Protein AF-A0AAE3EED0-F1 (afdb_monomer_lite)

Radius of gyration: 20.79 Å; chains: 1; bounding box: 39×25×58 Å

Foldseek 3Di:
DDPPPDQDPVLVVLLVVCVVVVDQLVVSCVVSVHDSVNSVCSCVVPDDDDQDDDVVAGRDQFPCLVPQPDAPPQDPCPPPPRSDHCSRDNCVCPRPPNGDGDDDD

Secondary structure (DSSP, 8-state):
-----SPPHHHHHHHHHHHTT---HHHHHHHHTS-HHHHHHHHHHT------PSTT-----BTTTTT---BSSS-TT-SS---SBGGG-TTHHHH-TT--BPPP-

Sequence (105 aa):
MNKNKHLTLDDRYQIQQVLEQRPSFWEIAKRINKDNTTIAKEIKGHLIFEKKGAPYRPFNDCRHRTYCPHTRDLCGSCSRKCGQRCSFCANCSSKCRDYLREECH

Structure (mmCIF, N/CA/C/O backbone):
data_AF-A0AAE3EED0-F1
#
_entry.id   AF-A0AAE3EED0-F1
#
loop_
_atom_site.group_PDB
_atom_site.id
_atom_site.type_symbol
_atom_site.label_atom_id
_atom_site.label_alt_id
_atom_site.label_comp_id
_atom_site.label_asym_id
_atom_site.label_entity_id
_atom_site.label_seq_id
_atom_site.pdbx_PDB_ins_code
_atom_site.Cartn_x
_atom_site.Cartn_y
_atom_site.Cartn_z
_atom_site.occupancy
_atom_site.B_iso_or_equiv
_atom_site.auth_seq_id
_atom_site.auth_comp_id
_atom_site.auth_asym_id
_atom_site.auth_atom_id
_atom_site.pdbx_PDB_model_num
ATOM 1 N N . MET A 1 1 ? -17.747 6.829 29.891 1.00 51.97 1 MET A N 1
ATOM 2 C CA . MET A 1 1 ? -16.637 6.393 29.011 1.00 51.97 1 MET A CA 1
ATOM 3 C C . MET A 1 1 ? -16.650 4.880 28.930 1.00 51.97 1 MET A C 1
ATOM 5 O O . MET A 1 1 ? -16.511 4.228 29.959 1.00 51.97 1 MET A O 1
ATOM 9 N N . ASN A 1 2 ? -16.910 4.334 27.743 1.00 54.66 2 ASN A N 1
ATOM 10 C CA . ASN A 1 2 ? -17.020 2.893 27.547 1.00 54.66 2 ASN A CA 1
ATOM 11 C C . ASN A 1 2 ? -15.620 2.264 27.687 1.00 54.66 2 ASN A C 1
ATOM 13 O O . ASN A 1 2 ? -14.695 2.660 26.983 1.00 54.66 2 ASN A O 1
ATOM 17 N N . LYS A 1 3 ? -15.439 1.342 28.641 1.00 58.75 3 LYS A N 1
ATOM 18 C CA . LYS A 1 3 ? -14.127 0.800 29.060 1.00 58.75 3 LYS A CA 1
ATOM 19 C C . LYS A 1 3 ? -13.587 -0.300 28.131 1.00 58.75 3 LYS A C 1
ATOM 21 O O . LYS A 1 3 ? -12.620 -0.979 28.472 1.00 58.75 3 LYS A O 1
ATOM 26 N N . ASN A 1 4 ? -14.196 -0.493 26.963 1.00 64.19 4 ASN A N 1
ATOM 27 C CA . ASN A 1 4 ? -13.817 -1.555 26.039 1.00 64.19 4 ASN A CA 1
ATOM 28 C C . ASN A 1 4 ? -12.534 -1.180 25.292 1.00 64.19 4 ASN A C 1
ATOM 30 O O . ASN A 1 4 ? -12.570 -0.471 24.284 1.00 64.19 4 ASN A O 1
ATOM 34 N N . LYS A 1 5 ? -11.402 -1.688 25.802 1.00 74.75 5 LYS A N 1
ATOM 35 C CA . LYS A 1 5 ? -10.058 -1.528 25.219 1.00 74.75 5 LYS A CA 1
ATOM 36 C C . LYS A 1 5 ? -9.931 -2.103 23.805 1.00 74.75 5 LYS A C 1
ATOM 38 O O . LYS A 1 5 ? -9.072 -1.659 23.054 1.00 74.75 5 LYS A O 1
ATOM 43 N N . HIS A 1 6 ? -10.762 -3.079 23.450 1.00 87.88 6 HIS A N 1
ATOM 44 C CA . HIS A 1 6 ? -10.683 -3.788 22.174 1.00 87.88 6 HIS A CA 1
ATOM 45 C C . HIS A 1 6 ? -11.766 -3.326 21.198 1.00 87.88 6 HIS A C 1
ATOM 47 O O . HIS A 1 6 ? -12.824 -2.845 21.615 1.00 87.88 6 HIS A O 1
ATOM 53 N N . LEU A 1 7 ? -11.483 -3.461 19.902 1.00 93.50 7 LEU A N 1
ATOM 54 C CA . LEU A 1 7 ? -12.492 -3.348 18.854 1.00 93.50 7 LEU A CA 1
ATOM 55 C C . LEU A 1 7 ? -13.395 -4.580 18.896 1.00 93.50 7 LEU A C 1
ATOM 57 O O . LEU A 1 7 ? -12.912 -5.716 18.952 1.00 93.50 7 LEU A O 1
ATOM 61 N N . THR A 1 8 ? -14.699 -4.344 18.884 1.00 94.25 8 THR A N 1
ATOM 62 C CA . THR A 1 8 ? -15.695 -5.397 18.693 1.00 94.25 8 THR A CA 1
ATOM 63 C C . THR A 1 8 ? -15.772 -5.790 17.214 1.00 94.25 8 THR A C 1
ATOM 65 O O . THR A 1 8 ? -15.168 -5.148 16.355 1.00 94.25 8 THR A O 1
ATOM 68 N N . LEU A 1 9 ? -16.491 -6.868 16.894 1.00 94.81 9 LEU A N 1
ATOM 69 C CA . LEU A 1 9 ? -16.770 -7.208 15.494 1.00 94.81 9 LEU A CA 1
ATOM 70 C C . LEU A 1 9 ? -17.600 -6.117 14.806 1.00 94.81 9 LEU A C 1
ATOM 72 O O . LEU A 1 9 ? -17.302 -5.765 13.671 1.00 94.81 9 LEU A O 1
ATOM 76 N N . ASP A 1 10 ? -18.576 -5.542 15.512 1.00 94.88 10 ASP A N 1
ATOM 77 C CA . ASP A 1 10 ? -19.401 -4.446 14.998 1.00 94.88 10 ASP A CA 1
ATOM 78 C C . ASP A 1 10 ? -18.559 -3.199 14.688 1.00 94.88 10 ASP A C 1
ATOM 80 O O . ASP A 1 10 ? -18.663 -2.644 13.596 1.00 94.88 10 ASP A O 1
ATOM 84 N N . ASP A 1 11 ? -17.620 -2.845 15.577 1.00 95.00 11 ASP A N 1
ATOM 85 C CA . ASP A 1 11 ? -16.675 -1.747 15.331 1.00 95.00 11 ASP A CA 1
ATOM 86 C C . ASP A 1 11 ? -15.912 -1.971 14.012 1.00 95.00 11 ASP A C 1
ATOM 88 O O . ASP A 1 11 ? -15.751 -1.047 13.217 1.00 95.00 11 ASP A O 1
ATOM 92 N N . ARG A 1 12 ? -15.455 -3.203 13.747 1.00 95.81 12 ARG A N 1
ATOM 93 C CA . ARG A 1 12 ? -14.717 -3.541 12.516 1.00 95.81 12 ARG A CA 1
ATOM 94 C C . ARG A 1 12 ? -15.583 -3.438 11.267 1.00 95.81 12 ARG A C 1
ATOM 96 O O . ARG A 1 12 ? -15.126 -2.884 10.267 1.00 95.81 12 ARG A O 1
ATOM 103 N N . TYR A 1 13 ? -16.825 -3.917 11.328 1.00 96.12 13 TYR A N 1
ATOM 104 C CA . TYR A 1 13 ? -17.776 -3.762 10.226 1.00 96.12 13 TYR A CA 1
ATOM 105 C C . TYR A 1 13 ? -18.047 -2.285 9.927 1.00 96.12 13 TYR A C 1
ATOM 107 O O . TYR A 1 13 ? -18.019 -1.880 8.764 1.00 96.12 13 TYR A O 1
ATOM 115 N N . GLN A 1 14 ? -18.211 -1.455 10.960 1.00 95.94 14 GLN A N 1
ATOM 116 C CA . GLN A 1 14 ? -18.380 -0.015 10.780 1.00 95.94 14 GLN A CA 1
ATOM 117 C C . GLN A 1 14 ? -17.142 0.647 10.157 1.00 95.94 14 GLN A C 1
ATOM 119 O O . GLN A 1 14 ? -17.295 1.469 9.252 1.00 95.94 14 GLN A O 1
ATOM 124 N N . ILE A 1 15 ? -15.918 0.277 10.576 1.00 96.38 15 ILE A N 1
ATOM 125 C CA . ILE A 1 15 ? -14.681 0.756 9.924 1.00 96.38 15 ILE A CA 1
ATOM 126 C C . ILE A 1 15 ? -14.730 0.432 8.428 1.00 96.38 15 ILE A C 1
ATOM 128 O O . ILE A 1 15 ? -14.521 1.325 7.609 1.00 96.38 15 ILE A O 1
ATOM 132 N N . GLN A 1 16 ? -15.040 -0.819 8.071 1.00 94.94 16 GLN A N 1
ATOM 133 C CA . GLN A 1 16 ? -15.082 -1.269 6.680 1.00 94.94 16 GLN A CA 1
ATOM 134 C C . GLN A 1 16 ? -16.072 -0.458 5.835 1.00 94.94 16 GLN A C 1
ATOM 136 O O . GLN A 1 16 ? -15.696 0.039 4.777 1.00 94.94 16 GLN A O 1
ATOM 141 N N . GLN A 1 17 ? -17.310 -0.282 6.305 1.00 94.88 17 GLN A N 1
ATOM 142 C CA . GLN A 1 17 ? -18.336 0.463 5.565 1.00 94.88 17 GLN A CA 1
ATOM 143 C C . GLN A 1 17 ? -17.962 1.934 5.374 1.00 94.88 17 GLN A C 1
ATOM 145 O O . GLN A 1 17 ? -18.167 2.521 4.313 1.00 94.88 17 GLN A O 1
ATOM 150 N N . VAL A 1 18 ? -17.401 2.554 6.412 1.00 94.81 18 VAL A N 1
ATOM 151 C CA . VAL A 1 18 ? -17.076 3.979 6.390 1.00 94.81 18 VAL A CA 1
ATOM 152 C C . VAL A 1 18 ? -15.884 4.276 5.469 1.00 94.81 18 VAL A C 1
ATOM 154 O O . VAL A 1 18 ? -15.829 5.360 4.888 1.00 94.81 18 VAL A O 1
ATOM 157 N N . LEU A 1 19 ? -14.962 3.326 5.271 1.00 94.94 19 LEU A N 1
ATOM 158 C CA . LEU A 1 19 ? -13.804 3.498 4.384 1.00 94.94 19 LEU A CA 1
ATOM 159 C C . LEU A 1 19 ? -14.177 3.776 2.921 1.00 94.94 19 LEU A C 1
ATOM 161 O O . LEU A 1 19 ? -13.428 4.474 2.235 1.00 94.94 19 LEU A O 1
ATOM 165 N N . GLU A 1 20 ? -15.339 3.313 2.453 1.0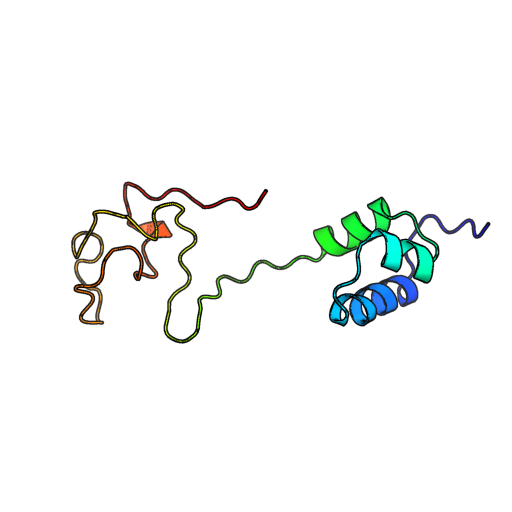0 91.62 20 GLU A N 1
ATOM 166 C CA . GLU A 1 20 ? -15.827 3.587 1.092 1.00 91.62 20 GLU A CA 1
ATOM 167 C C . GLU A 1 20 ? -16.001 5.092 0.824 1.00 91.62 20 GLU A C 1
ATOM 169 O O . GLU A 1 20 ? -15.816 5.560 -0.299 1.00 91.62 20 GLU A O 1
ATOM 174 N N . GLN A 1 21 ? -16.273 5.874 1.873 1.00 94.38 21 GLN A N 1
ATOM 175 C CA . GLN A 1 21 ? -16.476 7.325 1.805 1.00 94.38 21 GLN A CA 1
ATOM 176 C C . GLN A 1 21 ? -15.157 8.119 1.820 1.00 94.38 21 GLN A C 1
ATOM 178 O O . GLN A 1 21 ? -15.183 9.347 1.786 1.00 94.38 21 GLN A O 1
ATOM 183 N N . ARG A 1 22 ? -14.002 7.438 1.898 1.00 93.12 22 ARG A N 1
ATOM 184 C CA . ARG A 1 22 ? -12.657 8.031 2.042 1.00 93.12 22 ARG A CA 1
ATOM 185 C C . ARG A 1 22 ? -12.492 9.062 3.184 1.00 93.12 22 ARG A C 1
ATOM 187 O O . ARG A 1 22 ? -11.853 10.093 2.963 1.00 93.12 22 ARG A O 1
ATOM 194 N N . PRO A 1 23 ? -13.017 8.826 4.398 1.00 95.12 23 PRO A N 1
ATOM 195 C CA . PRO A 1 23 ? -12.828 9.752 5.507 1.00 95.12 23 PRO A CA 1
ATOM 196 C C . PRO A 1 23 ? -11.420 9.651 6.101 1.00 95.12 23 PRO A C 1
ATOM 198 O O . PRO A 1 23 ? -10.700 8.665 5.925 1.00 95.12 23 PRO A O 1
ATOM 201 N N . SER A 1 24 ? -11.045 10.664 6.873 1.00 95.19 24 SER A N 1
ATOM 202 C CA . SER A 1 24 ? -9.840 10.631 7.699 1.00 95.19 24 SER A CA 1
ATOM 203 C C . SER A 1 24 ? -9.976 9.627 8.853 1.00 95.19 24 SER A C 1
ATOM 205 O O . SER A 1 24 ? -11.069 9.367 9.362 1.00 95.19 24 SER A O 1
ATOM 207 N N . PHE A 1 25 ? -8.850 9.106 9.356 1.00 93.94 25 PHE A N 1
ATOM 208 C CA . PHE A 1 25 ? -8.865 8.218 10.529 1.00 93.94 25 PHE A CA 1
ATOM 209 C C . PHE A 1 25 ? -9.484 8.878 11.765 1.00 93.94 25 PHE A C 1
ATOM 211 O O . PHE A 1 25 ? -10.093 8.192 12.583 1.00 93.94 25 PHE A O 1
ATOM 218 N N . TRP A 1 26 ? -9.361 10.202 11.890 1.00 95.12 26 TRP A N 1
ATOM 219 C CA . TRP A 1 26 ? -9.977 10.962 12.974 1.00 95.12 26 TRP A CA 1
ATOM 220 C C . TRP A 1 26 ? -11.509 10.951 12.891 1.00 95.12 26 TRP A C 1
ATOM 222 O O . TRP A 1 26 ? -12.183 10.752 13.900 1.00 95.12 26 TRP A O 1
ATOM 232 N N . GLU A 1 27 ? -12.074 11.100 11.693 1.00 96.06 27 GLU A N 1
ATOM 233 C CA . GLU A 1 27 ? -13.527 11.042 11.501 1.00 96.06 27 GLU A CA 1
ATOM 234 C C . GLU A 1 27 ? -14.082 9.647 11.804 1.00 96.06 27 GLU A C 1
ATOM 236 O O . GLU A 1 27 ? -15.109 9.533 12.475 1.00 96.06 27 GLU A O 1
ATOM 241 N N . ILE A 1 28 ? -13.384 8.587 11.381 1.00 95.88 28 ILE A N 1
ATOM 242 C CA . ILE A 1 28 ? -13.755 7.198 11.707 1.00 95.88 28 ILE A CA 1
ATOM 243 C C . ILE A 1 28 ? -13.711 6.982 13.225 1.00 95.88 28 ILE A C 1
ATOM 245 O O . ILE A 1 28 ? -14.664 6.475 13.816 1.00 95.88 28 ILE A O 1
ATOM 249 N N . ALA A 1 29 ? -12.630 7.425 13.867 1.00 94.75 29 ALA A N 1
ATOM 250 C CA . ALA A 1 29 ? -12.437 7.345 15.311 1.00 94.75 29 ALA A CA 1
ATOM 251 C C . ALA A 1 29 ? -13.572 8.024 16.091 1.00 94.75 29 ALA A C 1
ATOM 253 O O . ALA A 1 29 ? -14.083 7.454 17.057 1.00 94.75 29 ALA A O 1
ATOM 254 N N . LYS A 1 30 ? -14.024 9.200 15.634 1.00 94.50 30 LYS A N 1
ATOM 255 C CA . LYS A 1 30 ? -15.150 9.925 16.235 1.00 94.50 30 LYS A CA 1
ATOM 256 C C . LYS A 1 30 ? -16.477 9.173 16.091 1.00 94.50 30 LYS A C 1
ATOM 258 O O . LYS A 1 30 ? -17.250 9.159 17.044 1.00 94.50 30 LYS A O 1
ATOM 263 N N . ARG A 1 31 ? -16.740 8.547 14.936 1.00 92.38 31 ARG A N 1
ATOM 264 C CA . ARG A 1 31 ? -17.977 7.775 14.691 1.00 92.38 31 ARG A CA 1
ATOM 265 C C . ARG A 1 31 ? -18.062 6.527 15.575 1.00 92.38 31 ARG A C 1
ATOM 267 O O . ARG A 1 31 ? -19.100 6.277 16.171 1.00 92.38 31 ARG A O 1
ATOM 274 N N . ILE A 1 32 ? -16.957 5.792 15.693 1.00 92.12 32 ILE A N 1
ATOM 275 C CA . ILE A 1 32 ? -16.887 4.501 16.406 1.00 92.12 32 ILE A CA 1
ATOM 276 C C . ILE A 1 32 ? -16.537 4.697 17.894 1.00 92.12 32 ILE A C 1
ATOM 278 O O . ILE A 1 32 ? -16.601 3.772 18.700 1.00 92.12 32 ILE A O 1
ATOM 282 N N . ASN A 1 33 ? -16.197 5.929 18.287 1.00 92.00 33 ASN A N 1
ATOM 283 C CA . ASN A 1 33 ? -15.780 6.301 19.637 1.00 92.00 33 ASN A CA 1
ATOM 284 C C . ASN A 1 33 ? -14.569 5.479 20.124 1.00 92.00 33 ASN A C 1
ATOM 286 O O . ASN A 1 33 ? -14.567 4.883 21.207 1.00 92.00 33 ASN A O 1
ATOM 290 N N . LYS A 1 34 ? -13.532 5.429 19.281 1.00 92.81 34 LYS A N 1
ATOM 291 C CA . LYS A 1 34 ? -12.251 4.745 19.525 1.00 92.81 34 LY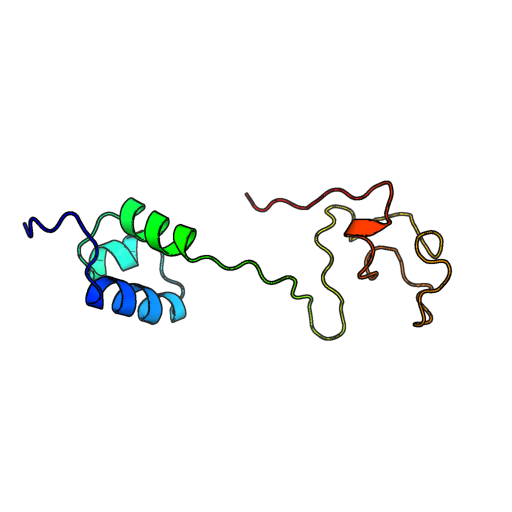S A CA 1
ATOM 292 C C . LYS A 1 34 ? -11.089 5.685 19.237 1.00 92.81 34 LYS A C 1
ATOM 294 O O . LYS A 1 34 ? -11.258 6.705 18.583 1.00 92.81 34 LYS A O 1
ATOM 299 N N . ASP A 1 35 ? -9.899 5.337 19.715 1.00 93.00 35 ASP A N 1
ATOM 300 C CA . ASP A 1 35 ? -8.696 6.118 19.433 1.00 93.00 35 ASP A CA 1
ATOM 301 C C . ASP A 1 35 ? -8.276 5.991 17.957 1.00 93.00 35 ASP A C 1
ATOM 303 O O . ASP A 1 35 ? -8.283 4.895 17.389 1.00 93.00 35 ASP A O 1
ATOM 307 N N . ASN A 1 36 ? -7.866 7.100 17.334 1.00 94.56 36 ASN A N 1
ATOM 308 C CA . ASN A 1 36 ? -7.484 7.113 15.918 1.00 94.56 36 ASN A CA 1
ATOM 309 C C . ASN A 1 36 ? -6.280 6.205 15.614 1.00 94.56 36 ASN A C 1
ATOM 311 O O . ASN A 1 36 ? -6.222 5.627 14.529 1.00 94.56 36 ASN A O 1
ATOM 315 N N . THR A 1 37 ? -5.369 5.990 16.570 1.00 94.75 37 THR A N 1
ATOM 316 C CA . THR A 1 37 ? -4.240 5.069 16.389 1.00 94.75 37 THR A CA 1
ATOM 317 C C . THR A 1 37 ? -4.701 3.617 16.414 1.00 94.75 37 THR A C 1
ATOM 319 O O . THR A 1 37 ? -4.109 2.779 15.738 1.00 94.75 37 THR A O 1
ATOM 322 N N . THR A 1 38 ? -5.784 3.309 17.135 1.00 94.81 38 THR A N 1
ATOM 323 C CA . THR A 1 38 ? -6.404 1.975 17.134 1.00 94.81 38 THR A CA 1
ATOM 324 C C . THR A 1 38 ? -7.076 1.703 15.794 1.00 94.81 38 THR A C 1
ATOM 326 O O . THR A 1 38 ? -6.838 0.651 15.207 1.00 94.81 38 THR A O 1
ATOM 329 N N . ILE A 1 39 ? -7.823 2.677 15.263 1.00 95.56 39 ILE A N 1
ATOM 330 C CA . ILE A 1 39 ? -8.393 2.601 13.910 1.00 95.56 39 ILE A CA 1
ATOM 331 C C . ILE A 1 39 ? -7.282 2.429 12.864 1.00 95.56 39 ILE A C 1
ATOM 333 O O . ILE A 1 39 ? -7.353 1.537 12.024 1.00 95.56 39 ILE A O 1
ATOM 337 N N . ALA A 1 40 ? -6.214 3.228 12.946 1.00 95.50 40 ALA A N 1
ATOM 338 C CA . ALA A 1 40 ? -5.093 3.134 12.017 1.00 95.50 40 ALA A CA 1
ATOM 339 C C . ALA A 1 40 ? -4.396 1.766 12.080 1.00 95.50 40 ALA A C 1
ATOM 341 O O . ALA A 1 40 ? -4.040 1.226 11.036 1.00 95.50 40 ALA A O 1
ATOM 342 N N . LYS A 1 41 ? -4.204 1.194 13.277 1.00 95.25 41 LYS A N 1
ATOM 343 C CA . LYS A 1 41 ? -3.631 -0.151 13.452 1.00 95.25 41 LYS A CA 1
ATOM 344 C C . LYS A 1 41 ? -4.533 -1.236 12.874 1.00 95.25 41 LYS A C 1
ATOM 346 O O . LYS A 1 41 ? -4.016 -2.129 12.216 1.00 95.25 41 LYS A O 1
ATOM 351 N N . GLU A 1 42 ? -5.845 -1.143 13.080 1.00 95.94 42 GLU A N 1
ATOM 352 C CA . GLU A 1 42 ? -6.807 -2.093 12.514 1.00 95.94 42 GLU A CA 1
ATOM 353 C C . GLU A 1 42 ? -6.757 -2.075 10.984 1.00 95.94 42 GLU A C 1
ATOM 355 O O . GLU A 1 42 ? -6.575 -3.119 10.363 1.00 95.94 42 GLU A O 1
ATOM 360 N N . ILE A 1 43 ? -6.832 -0.884 10.381 1.00 95.38 43 ILE A N 1
ATOM 361 C CA . ILE A 1 43 ? -6.780 -0.720 8.924 1.00 95.38 43 ILE A CA 1
ATOM 362 C C . ILE A 1 43 ? -5.441 -1.233 8.384 1.00 95.38 43 ILE A C 1
ATOM 364 O O . ILE A 1 43 ? -5.422 -2.064 7.480 1.00 95.38 43 ILE A O 1
ATOM 368 N N . LYS A 1 44 ? -4.315 -0.791 8.965 1.00 93.69 44 LYS A N 1
ATOM 369 C CA . LYS A 1 44 ? -2.959 -1.212 8.564 1.00 93.69 44 LYS A CA 1
ATOM 370 C C . LYS A 1 44 ? -2.719 -2.708 8.736 1.00 93.69 44 LYS A C 1
ATOM 372 O O . LYS A 1 44 ? -2.027 -3.289 7.909 1.00 93.69 44 LYS A O 1
ATOM 377 N N . GLY A 1 45 ? -3.295 -3.327 9.763 1.00 94.94 45 GLY A N 1
ATOM 378 C CA . GLY A 1 45 ? -3.201 -4.768 9.999 1.00 94.94 45 GLY A CA 1
ATOM 379 C C . GLY A 1 45 ? -3.939 -5.614 8.959 1.00 94.94 45 GLY A C 1
ATOM 380 O O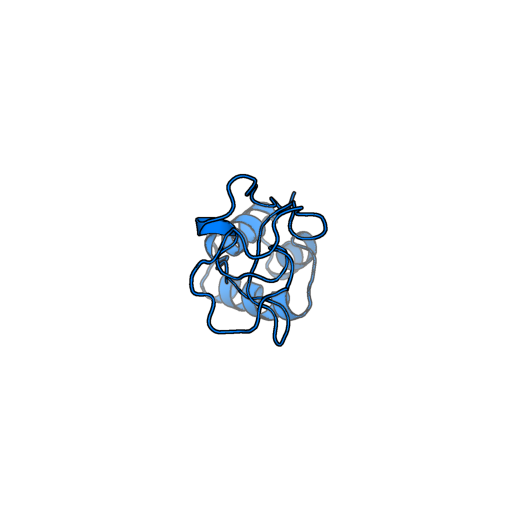 . GLY A 1 45 ? -3.567 -6.764 8.755 1.00 94.94 45 GLY A O 1
ATOM 381 N N . HIS A 1 46 ? -4.934 -5.040 8.276 1.00 94.19 46 HIS A N 1
ATOM 382 C CA . HIS A 1 46 ? -5.742 -5.715 7.253 1.00 94.19 46 HIS A CA 1
ATOM 383 C C . HIS A 1 46 ? -5.488 -5.189 5.830 1.00 94.19 46 HIS A C 1
ATOM 385 O O . HIS A 1 46 ? -6.209 -5.544 4.898 1.00 94.19 46 HIS A O 1
ATOM 391 N N . LEU A 1 47 ? -4.472 -4.342 5.634 1.00 91.56 47 LEU A N 1
ATOM 392 C CA . LEU A 1 47 ? -4.093 -3.840 4.314 1.00 91.56 47 LEU A CA 1
ATOM 393 C C . LEU A 1 47 ? -3.508 -4.976 3.461 1.00 91.56 47 LEU A C 1
ATOM 395 O O . LEU A 1 47 ? -2.511 -5.597 3.828 1.00 91.56 47 LEU A O 1
ATOM 399 N N . ILE A 1 48 ? -4.102 -5.208 2.290 1.00 90.75 48 ILE A N 1
ATOM 400 C CA . ILE A 1 48 ? -3.615 -6.169 1.296 1.00 90.75 48 ILE A CA 1
ATOM 401 C C . ILE A 1 48 ? -3.008 -5.395 0.127 1.00 90.75 48 ILE A C 1
ATOM 403 O O . ILE A 1 48 ? -3.662 -4.555 -0.489 1.00 90.75 48 ILE A O 1
ATOM 407 N N . PHE A 1 49 ? -1.747 -5.688 -0.192 1.00 86.88 49 PHE A N 1
ATOM 408 C CA . PHE A 1 49 ? -1.066 -5.101 -1.342 1.00 86.88 49 PHE A CA 1
ATOM 409 C C . PHE A 1 49 ? -1.320 -5.936 -2.595 1.00 86.88 49 PHE A C 1
ATOM 411 O O . PHE A 1 49 ? -0.801 -7.044 -2.733 1.00 86.88 49 PHE A O 1
ATOM 418 N N . GLU A 1 50 ? -2.069 -5.380 -3.543 1.00 89.44 50 GLU A N 1
ATOM 419 C CA . GLU A 1 50 ? -2.265 -5.991 -4.856 1.00 89.44 50 GLU A CA 1
ATOM 420 C C . GLU A 1 50 ? -1.270 -5.439 -5.881 1.00 89.44 50 GLU A C 1
ATOM 422 O O . GLU A 1 50 ? -1.145 -4.228 -6.073 1.00 89.44 50 GLU A O 1
ATOM 427 N N . LYS A 1 51 ? -0.592 -6.332 -6.613 1.00 88.88 51 LYS A N 1
ATOM 428 C CA . LYS A 1 51 ? 0.281 -5.962 -7.741 1.00 88.88 51 LYS A CA 1
ATOM 429 C C . LYS A 1 51 ? -0.552 -5.641 -8.986 1.00 88.88 51 LYS A C 1
ATOM 431 O O . LYS A 1 51 ? -0.519 -6.375 -9.974 1.00 88.88 51 LYS A O 1
ATOM 436 N N . LYS A 1 52 ? -1.325 -4.554 -8.931 1.00 88.19 52 LYS A N 1
ATOM 437 C CA . LYS A 1 52 ? -2.244 -4.135 -9.998 1.00 88.19 52 LYS A CA 1
ATOM 438 C C . LYS A 1 52 ? -1.699 -2.937 -10.774 1.00 88.19 52 LYS A C 1
ATOM 440 O O . LYS A 1 52 ? -1.349 -1.914 -10.195 1.00 88.19 52 LYS A O 1
ATOM 445 N N . GLY A 1 53 ? -1.622 -3.072 -12.096 1.00 85.62 53 GLY A N 1
ATOM 446 C CA . GLY A 1 53 ? -1.309 -1.969 -13.007 1.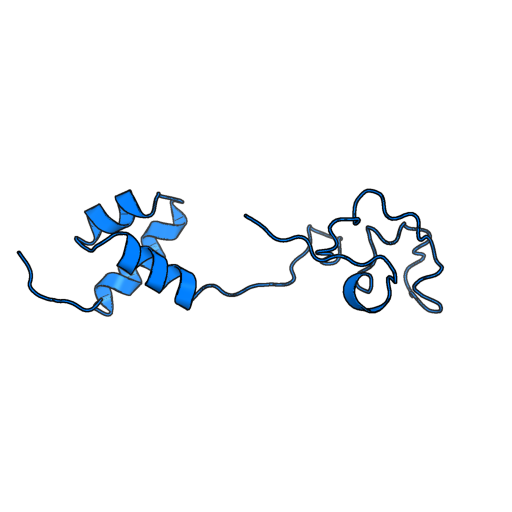00 85.62 53 GLY A CA 1
ATOM 447 C C . GLY A 1 53 ? -2.566 -1.246 -13.503 1.00 85.62 53 GLY A C 1
ATOM 448 O O . GLY A 1 53 ? -3.691 -1.706 -13.299 1.00 85.62 53 GLY A O 1
ATOM 449 N N . ALA A 1 54 ? -2.371 -0.120 -14.194 1.00 85.50 54 ALA A N 1
ATOM 450 C CA . ALA A 1 54 ? -3.440 0.536 -14.948 1.00 85.50 54 ALA A CA 1
ATOM 451 C C . ALA A 1 54 ? -3.991 -0.400 -16.050 1.00 85.50 54 ALA A C 1
ATOM 453 O O . ALA A 1 54 ? -3.291 -1.330 -16.461 1.00 85.50 54 ALA A O 1
ATOM 454 N N . PRO A 1 55 ? -5.208 -0.166 -16.579 1.00 85.50 55 PRO A N 1
ATOM 455 C CA . PRO A 1 55 ? -5.736 -0.951 -17.693 1.00 85.50 55 PRO A CA 1
ATOM 456 C C . PRO A 1 55 ? -4.709 -1.103 -18.824 1.00 85.50 55 PRO A C 1
ATOM 458 O O . PRO A 1 55 ? -4.077 -0.131 -19.241 1.00 85.50 55 PRO A O 1
ATOM 461 N N . TYR A 1 56 ? -4.519 -2.340 -19.293 1.00 80.69 56 TYR A N 1
ATOM 462 C CA . TYR A 1 56 ? -3.546 -2.712 -20.333 1.00 80.69 56 TYR A CA 1
ATOM 463 C C . TYR A 1 56 ? -2.064 -2.466 -19.989 1.00 80.69 56 TYR A C 1
ATOM 465 O O . TYR A 1 56 ? -1.197 -2.619 -20.854 1.00 80.69 56 TYR A O 1
ATOM 473 N N . ARG A 1 57 ? -1.737 -2.122 -18.738 1.00 80.94 57 ARG A N 1
ATOM 474 C CA . ARG A 1 57 ? -0.365 -1.940 -18.251 1.00 80.94 57 ARG A CA 1
ATOM 475 C C . ARG A 1 57 ? -0.047 -2.984 -17.179 1.00 80.94 57 ARG A C 1
ATOM 477 O O . ARG A 1 57 ? -0.855 -3.193 -16.276 1.00 80.94 57 ARG A O 1
ATOM 484 N N . PRO A 1 58 ? 1.123 -3.641 -17.242 1.00 84.38 58 PRO A N 1
ATOM 485 C CA . PRO A 1 58 ? 1.542 -4.493 -16.144 1.00 84.38 58 PRO A CA 1
ATOM 486 C C . PRO A 1 58 ? 1.864 -3.651 -14.907 1.00 84.38 58 PRO A C 1
ATOM 488 O O . PRO A 1 58 ? 2.215 -2.474 -15.016 1.00 84.38 58 PRO A O 1
ATOM 491 N N . PHE A 1 59 ? 1.775 -4.272 -13.734 1.00 88.88 59 PHE A N 1
ATOM 492 C CA . PHE A 1 59 ? 2.313 -3.689 -12.513 1.00 88.88 59 PHE A CA 1
ATOM 493 C C . PHE A 1 59 ? 3.825 -3.479 -12.656 1.00 88.88 59 PHE A C 1
ATOM 495 O O . PHE A 1 59 ? 4.543 -4.371 -13.111 1.00 88.88 59 PHE A O 1
ATOM 502 N N . ASN A 1 60 ? 4.289 -2.291 -12.279 1.00 88.50 60 ASN A N 1
ATOM 503 C CA . ASN A 1 60 ? 5.698 -1.932 -12.247 1.00 88.50 60 ASN A CA 1
ATOM 504 C C . ASN A 1 60 ? 5.903 -0.886 -11.147 1.00 88.50 60 ASN A C 1
ATOM 506 O O . ASN A 1 60 ? 5.595 0.289 -11.344 1.00 88.50 60 ASN A O 1
ATOM 510 N N . ASP A 1 61 ? 6.406 -1.327 -9.999 1.00 91.06 61 ASP A N 1
ATOM 511 C CA . ASP A 1 61 ? 6.732 -0.509 -8.828 1.00 91.06 61 ASP A CA 1
ATOM 512 C C . ASP A 1 61 ? 8.161 0.036 -8.858 1.00 91.06 61 ASP A C 1
ATOM 514 O O . ASP A 1 61 ? 8.678 0.485 -7.842 1.00 91.06 61 ASP A O 1
ATOM 518 N N . CYS A 1 62 ? 8.825 0.027 -10.014 1.00 89.94 62 CYS A N 1
ATOM 519 C CA . CYS A 1 62 ? 10.128 0.659 -10.135 1.00 89.94 62 CYS A CA 1
ATOM 520 C C . CYS A 1 62 ? 10.000 2.190 -10.038 1.00 89.94 62 CYS A C 1
ATOM 522 O O . CYS A 1 62 ? 9.248 2.822 -10.786 1.00 89.94 62 CYS A O 1
ATOM 524 N N . ARG A 1 63 ? 10.795 2.817 -9.172 1.00 91.12 63 ARG A N 1
ATOM 525 C CA . ARG A 1 63 ? 10.972 4.271 -9.065 1.00 91.12 63 ARG A CA 1
ATOM 526 C C . ARG A 1 63 ? 11.457 4.879 -10.380 1.00 91.12 63 ARG A C 1
ATOM 528 O O . ARG A 1 63 ? 11.043 5.966 -10.758 1.00 91.12 63 ARG A O 1
ATOM 535 N N . HIS A 1 64 ? 12.276 4.139 -11.126 1.00 89.06 64 HIS A N 1
ATOM 536 C CA . HIS A 1 64 ? 12.812 4.560 -12.422 1.00 89.06 64 HIS A CA 1
ATOM 537 C C . HIS A 1 64 ? 11.862 4.261 -13.587 1.00 89.06 64 HIS A C 1
ATOM 539 O O . HIS A 1 64 ? 12.226 4.456 -14.745 1.00 89.06 64 HIS A O 1
ATOM 545 N N . ARG A 1 65 ? 10.637 3.775 -13.327 1.00 86.94 65 ARG A N 1
ATOM 546 C CA . ARG A 1 65 ? 9.725 3.312 -14.382 1.00 86.94 65 ARG A CA 1
ATOM 547 C C . ARG A 1 65 ? 9.403 4.365 -15.436 1.00 86.94 65 ARG A C 1
ATOM 549 O O . ARG A 1 65 ? 8.956 3.975 -16.489 1.00 86.94 65 ARG A O 1
ATOM 556 N N . THR A 1 66 ? 9.575 5.664 -15.227 1.00 85.31 66 THR A N 1
ATOM 557 C CA . THR A 1 66 ? 9.279 6.671 -16.269 1.00 85.31 66 THR A CA 1
ATOM 558 C C . THR A 1 66 ? 10.484 6.999 -17.155 1.00 85.31 66 THR A C 1
ATOM 560 O O . THR A 1 66 ? 10.299 7.352 -18.321 1.00 85.31 66 THR A O 1
ATOM 563 N N . TYR A 1 67 ? 11.704 6.826 -16.640 1.00 85.69 67 TYR A N 1
ATOM 564 C 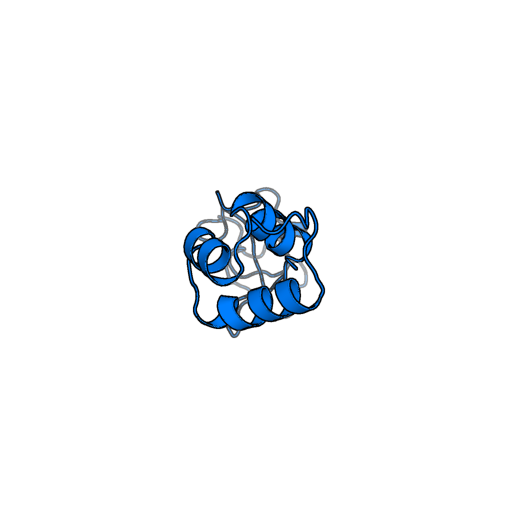CA . TYR A 1 67 ? 12.958 7.247 -17.279 1.00 85.69 67 TYR A CA 1
ATOM 565 C C . TYR A 1 67 ? 14.016 6.139 -17.383 1.00 85.69 67 TYR A C 1
ATOM 567 O O . TYR A 1 67 ? 15.167 6.417 -17.705 1.00 85.69 67 TYR A O 1
ATOM 575 N N . CYS A 1 68 ? 13.649 4.882 -17.122 1.00 83.81 68 CYS A N 1
ATOM 576 C CA . CYS A 1 68 ? 14.576 3.760 -17.214 1.00 83.81 68 CYS A CA 1
ATOM 577 C C . CYS A 1 68 ? 15.195 3.686 -18.628 1.00 83.81 68 CYS A C 1
ATOM 579 O O . CYS A 1 68 ? 14.437 3.616 -19.605 1.00 83.81 68 CYS A O 1
ATOM 581 N N . PRO A 1 69 ? 16.539 3.687 -18.747 1.00 79.94 69 PRO A N 1
ATOM 582 C CA . PRO A 1 69 ? 17.226 3.727 -20.040 1.00 79.94 69 PRO A CA 1
ATOM 583 C C . PRO A 1 69 ? 17.148 2.390 -20.793 1.00 79.94 69 PRO A C 1
ATOM 585 O O . PRO A 1 69 ? 17.337 2.346 -22.008 1.00 79.94 69 PRO A O 1
ATOM 588 N N . HIS A 1 70 ? 16.836 1.304 -20.081 1.00 80.31 70 HIS A N 1
ATOM 589 C CA . HIS A 1 70 ? 16.807 -0.058 -20.609 1.00 80.31 70 HIS A CA 1
ATOM 590 C C . HIS A 1 70 ? 15.667 -0.267 -21.607 1.00 80.31 70 HIS A C 1
ATOM 592 O O . HIS A 1 70 ? 14.483 -0.021 -21.328 1.00 80.31 70 HIS A O 1
ATOM 598 N N . THR A 1 71 ? 16.030 -0.750 -22.793 1.00 75.56 71 THR A N 1
ATOM 599 C CA . THR A 1 71 ? 15.117 -1.068 -23.889 1.00 75.56 71 THR A CA 1
ATOM 600 C C . THR A 1 71 ? 15.508 -2.415 -24.489 1.00 75.56 71 THR A C 1
ATOM 602 O O . THR A 1 71 ? 16.614 -2.588 -24.983 1.00 75.56 71 THR A O 1
ATOM 605 N N . ARG A 1 72 ? 14.574 -3.379 -24.483 1.00 71.31 72 ARG A N 1
ATOM 606 C CA . ARG A 1 72 ? 14.718 -4.733 -25.073 1.00 71.31 72 ARG A CA 1
ATOM 607 C C . ARG A 1 72 ? 15.819 -5.637 -24.489 1.00 71.31 72 ARG A C 1
ATOM 609 O O . ARG A 1 72 ? 15.792 -6.831 -24.750 1.00 71.31 72 ARG A O 1
ATOM 616 N N . ASP A 1 73 ? 16.721 -5.124 -23.669 1.00 74.12 73 ASP A N 1
ATOM 617 C CA . ASP A 1 73 ? 17.850 -5.832 -23.056 1.00 74.12 73 ASP A CA 1
ATOM 618 C C . ASP A 1 73 ? 17.447 -6.689 -21.841 1.00 74.12 73 ASP A C 1
ATOM 620 O O . ASP A 1 73 ? 18.091 -7.686 -21.527 1.00 74.12 73 ASP A O 1
ATOM 624 N N . LEU A 1 74 ? 16.327 -6.359 -21.191 1.00 70.38 74 LEU A N 1
ATOM 625 C CA . LEU A 1 74 ? 15.847 -7.080 -20.004 1.00 70.38 74 LEU A CA 1
ATOM 626 C C . LEU A 1 74 ? 15.045 -8.352 -20.316 1.00 70.38 74 LEU A C 1
ATOM 628 O O . LEU A 1 74 ? 14.844 -9.194 -19.440 1.00 70.38 74 LEU A O 1
ATOM 632 N N . CYS A 1 75 ? 14.543 -8.505 -21.544 1.00 65.81 75 CYS A N 1
ATOM 633 C CA . CYS A 1 75 ? 13.792 -9.686 -21.961 1.00 65.81 75 CYS A CA 1
ATOM 634 C C . CYS A 1 75 ? 14.336 -10.250 -23.276 1.00 65.81 75 CYS A C 1
ATOM 636 O O . CYS A 1 75 ? 13.978 -9.751 -24.339 1.00 65.81 75 CYS A O 1
ATOM 638 N N . GLY A 1 76 ? 15.052 -11.374 -23.232 1.00 59.88 76 GLY A N 1
ATOM 639 C CA . GLY A 1 76 ? 15.387 -12.118 -24.456 1.00 59.88 76 GLY A CA 1
ATOM 640 C C . GLY A 1 76 ? 14.168 -12.716 -25.183 1.00 59.88 76 GLY A C 1
ATOM 641 O O . GLY A 1 76 ? 14.236 -12.985 -26.374 1.00 59.88 76 GLY A O 1
ATOM 642 N N . SER A 1 77 ? 13.043 -12.908 -24.482 1.00 59.16 77 SER A N 1
ATOM 643 C CA . SER A 1 77 ? 11.860 -13.636 -24.976 1.00 59.16 77 SER A CA 1
ATOM 644 C C . SER A 1 77 ? 10.524 -12.981 -24.596 1.00 59.16 77 SER A C 1
ATOM 646 O O . SER A 1 77 ? 9.511 -13.662 -24.430 1.00 59.16 77 SER A O 1
ATOM 648 N N . CYS A 1 78 ? 10.488 -11.656 -24.408 1.00 59.44 78 CYS A N 1
ATOM 649 C CA . CYS A 1 78 ? 9.207 -10.985 -24.171 1.00 59.44 78 CYS A CA 1
ATOM 650 C C . CYS A 1 78 ? 8.329 -11.157 -25.435 1.00 59.44 78 CYS A C 1
ATOM 652 O O . CYS A 1 78 ? 8.679 -10.682 -26.508 1.00 59.44 78 CYS A O 1
ATOM 654 N N . SER A 1 79 ? 7.224 -11.905 -25.304 1.00 57.28 79 SER A N 1
ATOM 655 C CA . SER A 1 79 ? 6.372 -12.376 -26.415 1.00 57.28 79 SER A CA 1
ATOM 656 C C . SER A 1 79 ? 5.558 -11.267 -27.080 1.00 57.28 79 SER A C 1
ATOM 658 O O . SER A 1 79 ? 5.239 -11.325 -28.267 1.00 57.28 79 SER A O 1
ATOM 660 N N . ARG A 1 80 ? 5.241 -10.210 -26.328 1.00 57.34 80 ARG A N 1
ATOM 661 C CA . ARG A 1 80 ? 4.787 -8.951 -26.916 1.00 57.34 80 ARG A CA 1
ATOM 662 C C . ARG A 1 80 ? 5.969 -8.323 -27.641 1.00 57.34 80 ARG A C 1
ATOM 664 O O . ARG A 1 80 ? 7.074 -8.362 -27.117 1.00 57.34 80 ARG A O 1
ATOM 671 N N . LYS A 1 81 ? 5.714 -7.667 -28.780 1.00 52.88 81 LYS A N 1
ATOM 672 C CA . LYS A 1 81 ? 6.620 -6.723 -29.467 1.00 52.88 81 LYS A CA 1
ATOM 673 C C . LYS A 1 81 ? 7.000 -5.543 -28.547 1.00 52.88 81 LYS A C 1
ATOM 675 O O . LYS A 1 81 ? 6.759 -4.380 -28.859 1.00 52.88 81 LYS A O 1
ATOM 680 N N . CYS A 1 82 ? 7.563 -5.821 -27.378 1.00 53.19 82 CYS A N 1
ATOM 681 C CA . CYS A 1 82 ? 8.032 -4.885 -26.382 1.00 53.19 82 CYS A CA 1
ATOM 682 C C . CYS A 1 82 ? 9.377 -4.347 -26.855 1.00 53.19 82 CYS A C 1
ATOM 684 O O . CYS A 1 82 ? 10.390 -4.468 -26.182 1.00 53.19 82 CYS A O 1
ATOM 686 N N . GLY A 1 83 ? 9.354 -3.628 -27.977 1.00 53.25 83 GLY A N 1
ATOM 687 C CA . GLY A 1 83 ? 10.272 -2.515 -28.186 1.00 53.25 83 GLY A CA 1
ATOM 688 C C . GLY A 1 83 ? 9.975 -1.327 -27.271 1.00 53.25 83 GLY A C 1
ATOM 689 O O . GLY A 1 83 ? 10.351 -0.205 -27.574 1.00 53.25 83 GLY A O 1
ATOM 690 N N . GLN A 1 84 ? 9.252 -1.584 -26.188 1.00 62.09 84 GLN A N 1
ATOM 691 C CA . GLN A 1 84 ? 8.786 -0.647 -25.200 1.00 62.09 84 GLN A CA 1
ATOM 692 C C . GLN A 1 84 ? 9.831 -0.626 -24.086 1.00 62.09 84 GLN A C 1
ATOM 694 O O . GLN A 1 84 ? 10.341 -1.673 -23.683 1.00 62.09 84 GLN A O 1
ATOM 699 N N . ARG A 1 85 ? 10.157 0.580 -23.631 1.00 72.69 85 ARG A N 1
ATOM 700 C CA . ARG A 1 85 ? 11.012 0.860 -22.476 1.00 72.69 85 ARG A CA 1
ATOM 701 C C . ARG A 1 85 ? 10.697 -0.083 -21.305 1.00 72.69 85 ARG A C 1
ATOM 703 O O . ARG A 1 85 ? 9.541 -0.470 -21.113 1.00 72.69 85 ARG A O 1
ATOM 710 N N . CYS A 1 86 ? 11.713 -0.411 -20.503 1.00 72.62 86 CYS A N 1
ATOM 711 C CA . CYS A 1 86 ? 11.592 -1.180 -19.255 1.00 72.62 86 CYS A CA 1
ATOM 712 C C . CYS A 1 86 ? 10.414 -0.710 -18.375 1.00 72.62 86 CYS A C 1
ATOM 714 O O . CYS A 1 86 ? 9.737 -1.519 -17.739 1.00 72.62 86 CYS A O 1
ATOM 716 N N . SER A 1 87 ? 10.092 0.585 -18.455 1.00 74.12 87 SER A N 1
ATOM 717 C CA . SER A 1 87 ? 8.882 1.232 -17.940 1.00 74.12 87 SER A CA 1
ATOM 718 C C . SER A 1 87 ? 7.585 0.430 -18.073 1.00 74.12 87 SER A C 1
ATOM 720 O O . SER A 1 87 ? 6.733 0.479 -17.190 1.00 74.12 87 SER A O 1
ATOM 722 N N . PHE A 1 88 ? 7.416 -0.311 -19.168 1.00 77.25 88 PHE A N 1
ATOM 723 C CA . PHE A 1 88 ? 6.191 -1.038 -19.500 1.00 77.25 88 PHE A CA 1
ATOM 724 C C . PHE A 1 88 ? 6.334 -2.558 -19.386 1.00 77.25 88 PHE A C 1
ATOM 726 O O . PHE A 1 88 ? 5.452 -3.292 -19.832 1.00 77.25 88 PHE A O 1
ATOM 733 N N . CYS A 1 89 ? 7.435 -3.043 -18.816 1.00 77.88 89 CYS A N 1
ATOM 734 C CA . CYS A 1 89 ? 7.703 -4.463 -18.662 1.00 77.88 89 CYS A CA 1
ATOM 735 C C . CYS A 1 89 ? 7.265 -4.963 -17.280 1.00 77.88 89 CYS A C 1
ATOM 737 O O . CYS A 1 89 ? 7.717 -4.449 -16.260 1.00 77.88 89 CYS A O 1
ATOM 739 N N . ALA A 1 90 ? 6.462 -6.032 -17.245 1.00 80.00 90 ALA A N 1
ATOM 740 C CA . ALA A 1 90 ? 6.080 -6.710 -16.000 1.00 80.00 90 ALA A CA 1
ATOM 741 C C . ALA A 1 90 ? 7.280 -7.318 -15.257 1.00 80.00 90 ALA A C 1
ATOM 743 O O . ALA A 1 90 ? 7.245 -7.498 -14.047 1.00 80.00 90 ALA A O 1
ATOM 744 N N . ASN A 1 91 ? 8.352 -7.632 -15.988 1.00 82.31 91 ASN A N 1
ATOM 745 C CA . ASN A 1 91 ? 9.540 -8.277 -15.438 1.00 82.31 91 ASN A CA 1
ATOM 746 C C . ASN A 1 91 ? 10.578 -7.274 -14.915 1.00 82.31 91 ASN A C 1
ATOM 748 O O . ASN A 1 91 ? 11.645 -7.710 -14.488 1.00 82.31 91 ASN A O 1
ATOM 752 N N . CYS A 1 92 ? 10.293 -5.963 -14.948 1.00 84.69 92 CYS A N 1
ATOM 753 C CA . CYS A 1 92 ? 11.197 -4.908 -14.479 1.00 84.69 92 CYS A CA 1
ATOM 754 C C . CYS A 1 92 ? 11.749 -5.219 -13.078 1.00 84.69 92 CYS A C 1
ATOM 756 O O . CYS A 1 92 ? 12.961 -5.297 -12.908 1.00 84.69 92 CYS A O 1
ATOM 758 N N . SER A 1 93 ? 10.873 -5.536 -12.124 1.00 86.88 93 SER A N 1
ATOM 759 C CA . SER A 1 93 ? 11.238 -5.852 -10.735 1.00 86.88 93 SER A CA 1
ATOM 760 C C . SER A 1 93 ? 12.110 -7.098 -10.558 1.00 86.88 93 SER A C 1
ATOM 762 O O . SER A 1 93 ? 12.760 -7.244 -9.530 1.00 86.88 93 SER A O 1
ATOM 764 N N . SER A 1 94 ? 12.142 -7.993 -11.548 1.00 86.00 94 SER A N 1
ATOM 765 C CA . SER A 1 94 ? 12.901 -9.252 -11.488 1.00 86.00 94 SER A CA 1
ATOM 766 C C . SER A 1 94 ? 14.162 -9.274 -12.355 1.00 86.00 94 SER A C 1
ATOM 768 O O . SER A 1 94 ? 15.035 -10.105 -12.130 1.00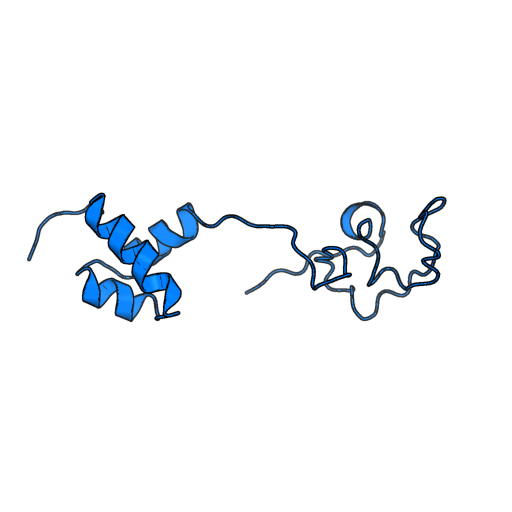 86.00 94 SER A O 1
ATOM 770 N N . LYS A 1 95 ? 14.248 -8.412 -13.377 1.00 84.25 95 LYS A N 1
ATOM 771 C CA . LYS A 1 95 ? 15.298 -8.479 -14.411 1.00 84.25 95 LYS A CA 1
ATOM 772 C C . LYS A 1 95 ? 16.066 -7.177 -14.604 1.00 84.25 95 LYS A C 1
ATOM 774 O O . LYS A 1 95 ? 17.183 -7.221 -15.110 1.00 84.25 95 LYS A O 1
ATOM 779 N N . CYS A 1 96 ? 15.486 -6.029 -14.249 1.00 85.81 96 CYS A N 1
ATOM 780 C CA . CYS A 1 96 ? 16.151 -4.740 -14.407 1.00 85.81 96 CYS A CA 1
ATOM 781 C C . CYS A 1 96 ? 17.283 -4.606 -13.387 1.00 85.81 96 CYS A C 1
ATOM 783 O O . CYS A 1 96 ? 17.041 -4.666 -12.186 1.00 85.81 96 CYS A O 1
ATOM 785 N N . ARG A 1 97 ? 18.509 -4.376 -13.868 1.00 87.81 97 ARG A N 1
ATOM 786 C CA . ARG A 1 97 ? 19.684 -4.165 -13.004 1.00 87.81 97 ARG A CA 1
ATOM 787 C C . ARG A 1 97 ? 19.580 -2.871 -12.196 1.00 87.81 97 ARG A C 1
ATOM 789 O O . ARG A 1 97 ? 19.979 -2.846 -11.043 1.00 87.81 97 ARG A O 1
ATOM 796 N N . ASP A 1 98 ? 18.950 -1.851 -12.776 1.00 88.81 98 ASP A N 1
ATOM 797 C CA . ASP A 1 98 ? 18.712 -0.555 -12.125 1.00 88.81 98 ASP A CA 1
ATOM 798 C C . ASP A 1 98 ? 17.347 -0.498 -11.424 1.00 88.81 98 ASP A C 1
ATOM 800 O O . ASP A 1 98 ? 16.774 0.581 -11.247 1.00 88.81 98 ASP A O 1
ATOM 804 N N . TYR A 1 99 ? 16.753 -1.653 -11.111 1.00 89.75 99 TYR A N 1
ATOM 805 C CA . TYR A 1 99 ? 15.495 -1.681 -10.381 1.00 89.75 99 TYR A CA 1
ATOM 806 C C . TYR A 1 99 ? 15.677 -1.051 -9.001 1.00 89.75 99 TYR A C 1
ATOM 808 O O . TYR A 1 99 ? 16.554 -1.431 -8.229 1.00 89.75 99 TYR A O 1
ATOM 816 N N . LEU A 1 100 ? 14.784 -0.123 -8.680 1.00 92.00 100 LEU A N 1
ATOM 817 C CA . LEU A 1 100 ? 14.648 0.434 -7.347 1.00 92.00 100 LEU A CA 1
ATOM 818 C C . LEU A 1 100 ? 13.163 0.505 -7.038 1.00 92.00 100 LEU A C 1
ATOM 820 O O . LEU A 1 100 ? 12.424 1.125 -7.799 1.00 92.00 100 LEU A O 1
ATOM 824 N N . ARG A 1 101 ? 12.719 -0.130 -5.954 1.00 92.19 101 ARG A N 1
ATOM 825 C CA . ARG A 1 101 ? 11.311 -0.090 -5.550 1.00 92.19 101 ARG A CA 1
ATOM 826 C C . ARG A 1 101 ? 10.912 1.341 -5.182 1.00 92.19 101 ARG A C 1
ATOM 828 O O . ARG A 1 101 ? 11.643 2.030 -4.477 1.00 92.19 101 ARG A O 1
ATOM 835 N N . GLU A 1 102 ? 9.762 1.790 -5.665 1.00 91.62 102 GLU A N 1
ATOM 836 C CA . GLU A 1 102 ? 9.121 3.014 -5.197 1.00 91.62 102 GLU A CA 1
ATOM 837 C C . GLU A 1 102 ? 8.438 2.745 -3.854 1.00 91.62 102 GLU A C 1
ATOM 839 O O . GLU A 1 102 ? 7.612 1.838 -3.729 1.00 91.62 102 GLU A O 1
ATOM 844 N N . GLU A 1 103 ? 8.799 3.536 -2.849 1.00 89.75 103 GLU A N 1
ATOM 845 C CA . GLU A 1 103 ? 8.176 3.519 -1.530 1.00 89.75 103 GLU A CA 1
ATOM 846 C C . GLU A 1 103 ? 7.243 4.725 -1.414 1.00 89.75 103 GLU A C 1
ATOM 848 O O . GLU A 1 103 ? 7.622 5.852 -1.735 1.00 89.75 103 GLU A O 1
ATOM 853 N N . CYS A 1 104 ? 6.002 4.486 -0.989 1.00 79.19 104 CYS A N 1
ATOM 854 C CA . CYS A 1 104 ? 5.074 5.559 -0.651 1.00 79.19 104 CYS A CA 1
ATOM 855 C C . CYS A 1 104 ? 5.366 6.019 0.783 1.00 79.19 104 CYS A C 1
ATOM 857 O O . CYS A 1 104 ? 5.404 5.181 1.688 1.00 79.19 104 CYS A O 1
ATOM 859 N N . HIS A 1 105 ? 5.563 7.324 0.971 1.00 68.56 105 HIS A N 1
ATOM 860 C CA . HIS A 1 105 ? 5.726 7.959 2.281 1.00 68.56 105 HIS A CA 1
ATOM 861 C C . HIS A 1 105 ? 4.390 8.483 2.811 1.00 68.56 105 HIS A C 1
ATOM 863 O O . HIS A 1 105 ? 3.595 8.989 1.985 1.00 68.56 105 HIS A O 1
#

pLDDT: mean 84.47, std 12.51, range [51.97, 96.38]

InterPro domains:
  IPR025246 Transposase IS30-like HTH domain [PF13936] (3-45)

Organism: NCBI:txid2885348